Protein AF-A0A401I5B4-F1 (afdb_monomer_lite)

Secondary structure (DSSP, 8-state):
-------------HHHHHHHHHHHHHHHHHHHHHTT--HHHHHHHH---HHHHHHHHHHHH--

pLDDT: mean 78.25, std 18.8, range [45.19, 95.06]

Radius of gyration: 18.54 Å; chains: 1; bounding box: 55×28×40 Å

Sequence (63 aa):
MNRKGEQPLGHGEPQGWLMHDRQEKERMAVTMLKQRMNNIVVATLTGLSADEVSRLKADLGSA

Structure (mmCIF, N/CA/C/O backbone):
data_AF-A0A401I5B4-F1
#
_entry.id   AF-A0A401I5B4-F1
#
loop_
_atom_site.group_PDB
_atom_site.id
_atom_site.type_symbol
_atom_site.label_atom_id
_atom_site.label_alt_id
_atom_site.label_comp_id
_atom_site.label_asym_id
_atom_site.label_entity_id
_atom_site.label_seq_id
_atom_site.pdbx_PDB_ins_code
_atom_site.Cartn_x
_atom_site.Cartn_y
_atom_site.Cartn_z
_atom_site.occupancy
_atom_site.B_iso_or_equiv
_atom_site.auth_seq_id
_atom_site.auth_comp_id
_atom_site.auth_asym_id
_atom_site.auth_atom_id
_atom_site.pdbx_PDB_model_num
ATOM 1 N N . MET A 1 1 ? 47.275 18.265 -25.879 1.00 45.19 1 MET A N 1
ATOM 2 C CA . MET A 1 1 ? 46.250 18.299 -24.814 1.00 45.19 1 MET A CA 1
ATOM 3 C C . MET A 1 1 ? 45.019 17.584 -25.341 1.00 45.19 1 MET A C 1
ATOM 5 O O . MET A 1 1 ? 44.434 18.105 -26.268 1.00 45.19 1 MET A O 1
ATOM 9 N N . ASN A 1 2 ? 44.665 16.406 -24.820 1.00 46.16 2 ASN A N 1
ATOM 10 C CA . ASN A 1 2 ? 43.374 15.756 -25.079 1.00 46.16 2 ASN A CA 1
ATOM 11 C C . ASN A 1 2 ? 42.952 15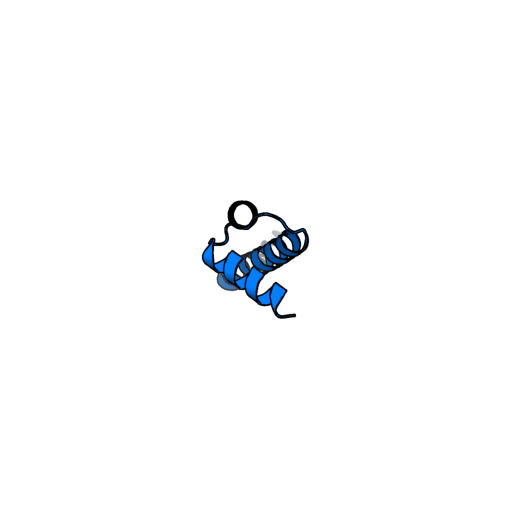.061 -23.779 1.00 46.16 2 ASN A C 1
ATOM 13 O O . ASN A 1 2 ? 43.619 14.129 -23.329 1.00 46.16 2 ASN A O 1
ATOM 17 N N . ARG A 1 3 ? 41.916 15.606 -23.127 1.00 50.09 3 ARG A N 1
ATOM 18 C CA . ARG A 1 3 ? 41.373 15.123 -21.851 1.00 50.09 3 ARG A CA 1
ATOM 19 C C . ARG A 1 3 ? 40.772 13.735 -22.076 1.00 50.09 3 ARG A C 1
ATOM 21 O O . ARG A 1 3 ? 39.820 13.594 -22.837 1.00 50.09 3 ARG A O 1
ATOM 28 N N . LYS A 1 4 ? 41.354 12.719 -21.435 1.00 51.31 4 LYS A N 1
ATOM 29 C CA . LYS A 1 4 ? 40.744 11.393 -21.315 1.00 51.31 4 LYS A CA 1
ATOM 30 C C . LYS A 1 4 ? 39.506 11.555 -20.438 1.00 51.31 4 LYS A C 1
ATOM 32 O O . LYS A 1 4 ? 39.632 12.018 -19.310 1.00 51.31 4 LYS A O 1
ATOM 37 N N . GLY A 1 5 ? 38.343 11.250 -21.009 1.00 47.50 5 GLY A N 1
ATOM 38 C CA . GLY A 1 5 ? 37.059 11.313 -20.327 1.00 47.50 5 GLY A CA 1
ATOM 39 C C . GLY A 1 5 ? 37.107 10.541 -19.016 1.00 47.50 5 GLY A C 1
ATOM 40 O O . GLY A 1 5 ? 37.415 9.350 -18.998 1.00 47.50 5 GLY A O 1
ATOM 41 N N . GLU A 1 6 ? 36.818 11.250 -17.934 1.00 53.88 6 GLU A N 1
ATOM 42 C CA . GLU A 1 6 ? 36.446 10.675 -16.653 1.00 53.88 6 GLU A CA 1
ATOM 43 C C . GLU A 1 6 ? 35.192 9.826 -16.880 1.00 53.88 6 GLU A C 1
ATOM 45 O O . GLU A 1 6 ? 34.090 10.341 -17.051 1.00 53.88 6 GLU A O 1
ATOM 50 N N . GLN A 1 7 ? 35.370 8.509 -16.949 1.00 54.56 7 GLN A N 1
ATOM 51 C CA . GLN A 1 7 ? 34.284 7.577 -16.686 1.00 54.56 7 GLN A CA 1
ATOM 52 C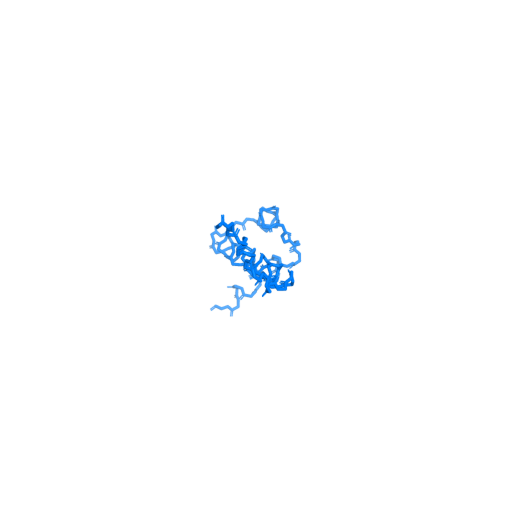 C . GLN A 1 7 ? 34.174 7.482 -15.162 1.00 54.56 7 GLN A C 1
ATOM 54 O O . GLN A 1 7 ? 35.109 6.972 -14.537 1.00 54.56 7 GLN A O 1
ATOM 59 N N . PRO A 1 8 ? 33.094 7.962 -14.522 1.00 56.38 8 PRO A N 1
ATOM 60 C CA . PRO A 1 8 ? 32.851 7.577 -13.147 1.00 56.38 8 PRO A CA 1
ATOM 61 C C . PRO A 1 8 ? 32.558 6.075 -13.148 1.00 56.38 8 PRO A C 1
ATOM 63 O O . PRO A 1 8 ? 31.652 5.604 -13.837 1.00 56.38 8 PRO A O 1
ATOM 66 N N . LEU A 1 9 ? 33.369 5.325 -12.401 1.00 57.06 9 LEU A N 1
ATOM 67 C CA . LEU A 1 9 ? 33.131 3.928 -12.055 1.00 57.06 9 LEU A CA 1
ATOM 68 C C . LEU A 1 9 ? 31.766 3.838 -11.362 1.00 57.06 9 LEU A C 1
ATOM 70 O O . LEU A 1 9 ? 31.659 4.003 -10.150 1.00 57.06 9 LEU A O 1
ATOM 74 N N . GLY A 1 10 ? 30.716 3.608 -12.149 1.00 49.78 10 GLY A N 1
ATOM 75 C CA . GLY A 1 10 ? 29.372 3.291 -11.685 1.00 49.78 10 GLY A CA 1
ATOM 76 C C . GLY A 1 10 ? 29.356 1.897 -11.075 1.00 49.78 10 GLY A C 1
ATOM 77 O O . GLY A 1 10 ? 28.791 0.968 -11.640 1.00 49.78 10 GLY A O 1
ATOM 78 N N . HIS A 1 11 ? 30.015 1.744 -9.930 1.00 53.81 11 HIS A N 1
ATOM 79 C CA . HIS A 1 11 ? 29.911 0.576 -9.070 1.00 53.81 11 HIS A CA 1
ATOM 80 C C . HIS A 1 11 ? 28.644 0.736 -8.216 1.00 53.81 11 HIS A C 1
ATOM 82 O O . HIS A 1 11 ? 28.694 0.984 -7.017 1.00 53.81 11 HIS A O 1
ATOM 88 N N . GLY A 1 12 ? 27.487 0.704 -8.872 1.00 50.84 12 GLY A N 1
ATOM 89 C CA . GLY A 1 12 ? 26.185 0.619 -8.226 1.00 50.84 12 GLY A CA 1
ATOM 90 C C . GLY A 1 12 ? 25.549 -0.662 -8.714 1.00 50.84 12 GLY A C 1
ATOM 91 O O . GLY A 1 12 ? 25.031 -0.696 -9.825 1.00 50.84 12 GLY A O 1
ATOM 92 N N . GLU A 1 13 ? 25.671 -1.728 -7.930 1.00 52.72 13 GLU A N 1
ATOM 93 C CA . GLU A 1 13 ? 25.107 -3.030 -8.266 1.00 52.72 13 GLU A CA 1
ATOM 94 C C . GLU A 1 13 ? 23.641 -2.865 -8.708 1.00 52.72 13 GLU A C 1
ATOM 96 O O . GLU A 1 13 ? 22.873 -2.183 -8.019 1.00 52.72 13 GLU A O 1
ATOM 101 N N . PRO A 1 14 ? 23.209 -3.477 -9.825 1.00 54.16 14 PRO A N 1
ATOM 102 C CA . PRO A 1 14 ? 21.836 -3.332 -10.318 1.00 54.16 14 PRO A CA 1
ATOM 103 C C . PRO A 1 14 ? 20.797 -3.751 -9.264 1.00 54.16 14 PRO A C 1
ATOM 105 O O . PRO A 1 14 ? 19.681 -3.242 -9.240 1.00 54.16 14 PRO A O 1
ATOM 108 N N . GLN A 1 15 ? 21.183 -4.619 -8.327 1.00 50.59 15 GLN A N 1
ATOM 109 C CA . GLN A 1 15 ? 20.352 -5.049 -7.205 1.00 50.59 15 GLN A CA 1
ATOM 110 C C . GLN A 1 15 ? 20.027 -3.910 -6.226 1.00 50.59 15 GLN A C 1
ATOM 112 O O . GLN A 1 15 ? 18.907 -3.858 -5.726 1.00 50.59 15 GLN A O 1
ATOM 117 N N . GLY A 1 16 ? 20.936 -2.956 -5.999 1.00 51.91 16 GLY A N 1
ATOM 118 C CA . GLY A 1 16 ? 20.680 -1.806 -5.124 1.00 51.91 16 GLY A CA 1
ATOM 119 C C . GLY A 1 16 ? 19.595 -0.870 -5.668 1.00 51.91 16 GLY A C 1
ATOM 120 O O . GLY A 1 16 ? 18.784 -0.351 -4.904 1.00 51.91 16 GLY A O 1
ATOM 121 N N . TRP A 1 17 ? 19.523 -0.721 -6.993 1.00 51.19 17 TRP A N 1
ATOM 122 C CA . TRP A 1 17 ? 18.520 0.107 -7.672 1.00 51.19 17 TRP A CA 1
ATOM 123 C C . TRP A 1 17 ? 17.137 -0.560 -7.659 1.00 51.19 17 TRP A C 1
ATOM 125 O O . TRP A 1 17 ? 16.139 0.092 -7.364 1.00 51.19 17 TRP A O 1
ATOM 135 N N . LEU A 1 18 ? 17.081 -1.878 -7.889 1.00 56.34 18 LEU A N 1
ATOM 136 C CA . LEU A 1 18 ? 15.843 -2.664 -7.795 1.00 56.34 18 LEU A CA 1
ATOM 137 C C . LEU A 1 18 ? 15.286 -2.738 -6.360 1.00 56.34 18 LEU A C 1
ATOM 139 O O . LEU A 1 18 ? 14.073 -2.701 -6.163 1.00 56.34 18 LEU A O 1
ATOM 143 N N . MET A 1 19 ? 16.151 -2.821 -5.345 1.00 58.97 19 MET A N 1
ATOM 144 C CA . MET A 1 19 ? 15.723 -2.830 -3.938 1.00 58.97 19 MET A CA 1
ATOM 145 C C . MET A 1 19 ? 15.216 -1.457 -3.473 1.00 58.97 19 MET A C 1
ATOM 147 O O . MET A 1 19 ? 14.316 -1.394 -2.632 1.00 58.97 19 MET A O 1
ATOM 151 N N . HIS A 1 20 ? 15.762 -0.366 -4.023 1.00 60.53 20 HIS A N 1
ATOM 152 C CA . HIS A 1 20 ? 15.269 0.988 -3.764 1.00 60.53 20 HIS A CA 1
ATOM 153 C C . HIS A 1 20 ? 13.862 1.189 -4.349 1.00 60.53 20 HIS A C 1
ATOM 155 O O . HIS A 1 20 ? 12.983 1.710 -3.665 1.00 60.53 20 HIS A O 1
ATOM 161 N N . ASP A 1 21 ? 13.625 0.685 -5.564 1.00 77.69 21 ASP A N 1
ATOM 162 C CA . ASP A 1 21 ? 12.315 0.710 -6.229 1.00 77.69 21 ASP A CA 1
ATOM 163 C C . ASP A 1 21 ? 11.242 -0.048 -5.425 1.00 77.69 21 ASP A C 1
ATOM 165 O O . ASP A 1 21 ? 10.136 0.455 -5.226 1.00 77.69 21 ASP A O 1
ATOM 169 N N . ARG A 1 22 ? 11.576 -1.219 -4.859 1.00 85.75 22 ARG A N 1
ATOM 170 C CA . ARG A 1 22 ? 10.623 -1.979 -4.0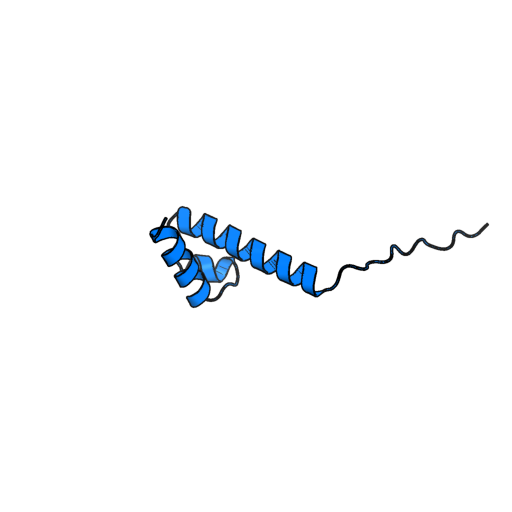32 1.00 85.75 22 ARG A CA 1
ATOM 171 C C . ARG A 1 22 ? 10.267 -1.270 -2.724 1.00 85.75 22 ARG A C 1
ATOM 173 O O . ARG A 1 22 ? 9.083 -1.124 -2.426 1.00 85.75 22 ARG A O 1
ATOM 180 N N . GLN A 1 23 ? 11.261 -0.791 -1.972 1.00 86.25 23 GLN A N 1
ATOM 181 C CA . GLN A 1 23 ? 11.000 -0.069 -0.721 1.00 86.25 23 GLN A CA 1
ATOM 182 C C . GLN A 1 23 ? 10.177 1.203 -0.951 1.00 86.25 23 GLN A C 1
ATOM 184 O O . GLN A 1 23 ? 9.336 1.558 -0.124 1.00 86.25 23 GLN A O 1
ATOM 189 N N . GLU A 1 24 ? 10.411 1.902 -2.062 1.00 88.38 24 GLU A N 1
ATOM 190 C CA . GLU A 1 24 ? 9.640 3.087 -2.430 1.00 88.38 24 GLU A CA 1
ATOM 191 C C . GLU A 1 24 ? 8.171 2.738 -2.712 1.00 88.38 24 GLU A C 1
ATOM 193 O O . GLU A 1 24 ? 7.271 3.373 -2.151 1.00 88.38 24 GLU A O 1
ATOM 198 N N . LYS A 1 25 ? 7.917 1.664 -3.473 1.00 91.94 25 LYS A N 1
ATOM 199 C CA . LYS A 1 25 ? 6.565 1.142 -3.732 1.00 91.94 25 LYS A CA 1
ATOM 200 C C . LYS A 1 25 ? 5.826 0.770 -2.450 1.00 91.94 25 LYS A C 1
ATOM 202 O O . LYS A 1 25 ? 4.651 1.108 -2.303 1.00 91.94 25 LYS A O 1
ATOM 207 N N . GLU A 1 26 ? 6.502 0.127 -1.501 1.00 93.00 26 GLU A N 1
ATOM 208 C CA . GLU A 1 26 ? 5.923 -0.230 -0.201 1.00 93.00 26 GLU A CA 1
ATOM 209 C C . GLU A 1 26 ? 5.576 1.015 0.630 1.00 93.00 26 GLU A C 1
ATOM 211 O O . GLU A 1 26 ? 4.470 1.110 1.165 1.00 93.00 26 GLU A O 1
ATOM 216 N N . ARG A 1 27 ? 6.458 2.025 0.684 1.00 91.88 27 ARG A N 1
ATOM 217 C CA . ARG A 1 27 ? 6.176 3.292 1.392 1.00 91.88 27 ARG A CA 1
ATOM 218 C C . ARG A 1 27 ? 5.009 4.059 0.771 1.00 91.88 27 ARG A C 1
ATOM 220 O O . ARG A 1 27 ? 4.163 4.590 1.501 1.00 91.88 27 ARG A O 1
ATOM 227 N N . MET A 1 28 ? 4.938 4.109 -0.560 1.00 92.44 28 MET A N 1
ATOM 228 C CA . MET A 1 28 ? 3.800 4.697 -1.269 1.00 92.44 28 MET A CA 1
ATOM 229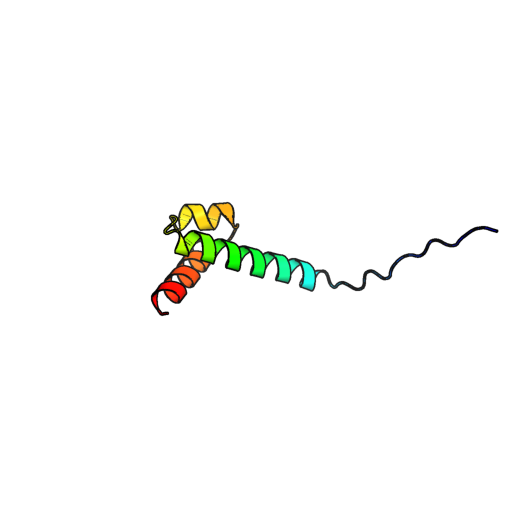 C C . MET A 1 28 ? 2.511 3.931 -0.961 1.00 92.44 28 MET A C 1
ATOM 231 O O . MET A 1 28 ? 1.513 4.549 -0.586 1.00 92.44 28 MET A O 1
ATOM 235 N N . ALA A 1 29 ? 2.542 2.595 -1.018 1.00 95.06 29 ALA A N 1
ATOM 236 C CA . ALA A 1 29 ? 1.390 1.753 -0.706 1.00 95.06 29 ALA A CA 1
ATOM 237 C C . ALA A 1 29 ? 0.884 1.980 0.722 1.00 95.06 29 ALA A C 1
ATOM 239 O O . ALA A 1 29 ? -0.312 2.174 0.927 1.00 95.06 29 ALA A O 1
ATOM 240 N N . VAL A 1 30 ? 1.786 2.039 1.705 1.00 94.81 30 VAL A N 1
ATOM 241 C CA . VAL A 1 30 ? 1.451 2.342 3.105 1.00 94.81 30 VAL A CA 1
ATOM 242 C C . VAL A 1 30 ? 0.779 3.710 3.233 1.00 94.81 30 VAL A C 1
ATOM 244 O O . VAL A 1 30 ? -0.217 3.847 3.942 1.00 94.81 30 VAL A O 1
ATOM 247 N N . THR A 1 31 ? 1.284 4.722 2.527 1.00 94.69 31 THR A N 1
ATOM 248 C CA . THR A 1 31 ? 0.715 6.079 2.548 1.00 94.69 31 THR A CA 1
ATOM 249 C C . THR A 1 31 ? -0.708 6.090 1.986 1.00 94.69 31 THR A C 1
ATOM 251 O O . THR A 1 31 ? -1.617 6.634 2.613 1.00 94.69 31 THR A O 1
ATOM 254 N N . MET A 1 32 ? -0.929 5.420 0.854 1.00 94.50 32 MET A N 1
ATOM 255 C CA . MET A 1 32 ? -2.251 5.271 0.237 1.00 94.50 32 MET A CA 1
ATOM 256 C C . MET A 1 32 ? -3.226 4.475 1.122 1.00 94.50 32 MET A C 1
ATOM 258 O O . MET A 1 32 ? -4.391 4.849 1.277 1.00 94.50 32 MET A O 1
ATOM 262 N N . LEU A 1 33 ? -2.757 3.399 1.760 1.00 94.31 33 LEU A N 1
ATOM 263 C CA . LEU A 1 33 ? -3.557 2.590 2.684 1.00 94.31 33 LEU A CA 1
ATOM 264 C C . LEU A 1 33 ? -3.969 3.383 3.934 1.00 94.31 33 LEU A C 1
ATOM 266 O O . LEU A 1 33 ? -5.117 3.273 4.370 1.00 94.31 33 LEU A O 1
ATOM 270 N N . LYS A 1 34 ? -3.084 4.235 4.473 1.00 93.50 34 LYS A N 1
ATOM 271 C CA . LYS A 1 34 ? -3.417 5.171 5.566 1.00 93.50 34 LYS A CA 1
ATOM 272 C C . LYS A 1 34 ? -4.498 6.175 5.161 1.00 93.50 34 LYS A C 1
ATOM 274 O O . LYS A 1 34 ? -5.347 6.514 5.980 1.00 93.50 34 LYS A O 1
ATOM 279 N N . GLN A 1 35 ? -4.530 6.579 3.891 1.00 94.38 35 GLN A N 1
ATOM 280 C CA . GLN A 1 35 ? -5.606 7.392 3.307 1.00 94.38 35 GLN A CA 1
ATOM 281 C C . GLN A 1 35 ? -6.885 6.591 2.997 1.00 94.38 35 GLN A C 1
ATOM 283 O O . GLN A 1 35 ? -7.785 7.099 2.333 1.00 94.38 35 GLN A O 1
ATOM 288 N N . ARG A 1 36 ? -6.994 5.342 3.482 1.00 92.44 36 ARG A N 1
ATOM 289 C CA . ARG A 1 36 ? -8.141 4.438 3.280 1.00 92.44 36 ARG A CA 1
ATOM 290 C C . ARG A 1 36 ? -8.433 4.127 1.805 1.00 92.44 36 ARG A C 1
ATOM 292 O O . ARG A 1 36 ? -9.558 3.755 1.473 1.00 92.44 36 ARG A O 1
ATOM 299 N N . MET A 1 37 ? -7.433 4.218 0.923 1.00 93.75 37 MET A N 1
ATOM 300 C CA . MET A 1 37 ? -7.592 3.819 -0.478 1.00 93.75 37 MET A CA 1
ATOM 301 C C . MET A 1 37 ? -7.887 2.317 -0.609 1.00 93.75 37 MET A C 1
ATOM 303 O O . MET A 1 37 ? -7.470 1.495 0.211 1.00 93.75 37 MET A O 1
ATOM 307 N N . ASN A 1 38 ? -8.620 1.949 -1.662 1.00 93.75 38 ASN A N 1
ATOM 308 C CA . ASN A 1 38 ? -8.960 0.557 -1.950 1.00 93.75 38 ASN A CA 1
ATOM 309 C C . ASN A 1 38 ? -7.703 -0.250 -2.327 1.00 93.75 38 ASN A C 1
ATOM 311 O O . ASN A 1 38 ? -6.897 0.209 -3.134 1.00 93.75 38 ASN A O 1
ATOM 315 N N . ASN A 1 39 ? -7.567 -1.472 -1.801 1.00 91.81 39 ASN A N 1
ATOM 316 C CA . ASN A 1 39 ? -6.411 -2.343 -2.045 1.00 91.81 39 ASN A CA 1
ATOM 317 C C . ASN A 1 39 ? -6.115 -2.566 -3.539 1.00 91.81 39 ASN A C 1
ATOM 319 O O . ASN A 1 39 ? -4.950 -2.611 -3.918 1.00 91.81 39 ASN A O 1
ATOM 323 N N . ILE A 1 40 ? -7.147 -2.680 -4.383 1.00 93.75 40 ILE A N 1
ATOM 324 C CA . ILE A 1 40 ? -6.993 -2.876 -5.834 1.00 93.75 40 ILE A CA 1
ATOM 325 C C . ILE A 1 40 ? -6.334 -1.646 -6.468 1.00 93.75 40 ILE A C 1
ATOM 327 O O . ILE A 1 40 ? -5.430 -1.773 -7.294 1.00 93.75 40 ILE A O 1
ATOM 331 N N . VAL A 1 41 ? -6.754 -0.450 -6.050 1.00 92.75 41 VAL A N 1
ATOM 332 C CA . VAL A 1 41 ? -6.196 0.817 -6.541 1.00 92.75 41 VAL A CA 1
ATOM 333 C C . VAL A 1 41 ? -4.738 0.945 -6.113 1.00 92.75 41 VAL A C 1
ATOM 335 O O . VAL A 1 41 ? -3.890 1.269 -6.935 1.00 92.75 41 VAL A O 1
ATOM 338 N N . VAL A 1 42 ? -4.430 0.620 -4.855 1.00 93.69 42 VAL A N 1
ATOM 339 C CA . VAL A 1 42 ? -3.053 0.656 -4.346 1.00 93.69 42 VAL A CA 1
ATOM 340 C C . VAL A 1 42 ? -2.149 -0.295 -5.129 1.00 93.69 42 VAL A C 1
ATOM 342 O O . VAL A 1 42 ? -1.111 0.140 -5.611 1.00 93.69 42 VAL A O 1
ATOM 345 N N . ALA A 1 43 ? -2.562 -1.551 -5.320 1.00 93.50 43 ALA A N 1
ATOM 346 C CA . ALA A 1 43 ? -1.808 -2.550 -6.082 1.00 93.50 43 ALA A CA 1
ATOM 347 C C . ALA A 1 43 ? -1.528 -2.092 -7.524 1.00 93.50 43 ALA A C 1
ATOM 349 O O . ALA A 1 43 ? -0.410 -2.205 -8.020 1.00 93.50 43 ALA A O 1
ATOM 350 N N . THR A 1 44 ? -2.533 -1.500 -8.175 1.00 92.12 44 THR A N 1
ATOM 351 C CA . THR A 1 44 ? -2.410 -0.997 -9.551 1.00 92.12 44 THR A CA 1
ATOM 352 C C . THR A 1 44 ? -1.429 0.172 -9.650 1.00 92.12 44 THR A C 1
ATOM 354 O O . THR A 1 44 ? -0.639 0.229 -10.587 1.00 92.12 44 THR A O 1
ATOM 357 N N . LEU A 1 45 ? -1.466 1.106 -8.694 1.00 90.88 45 LEU A N 1
ATOM 358 C CA . LEU A 1 45 ? -0.645 2.320 -8.732 1.00 90.88 45 LEU A CA 1
ATOM 359 C C . LEU A 1 45 ? 0.807 2.084 -8.306 1.00 90.88 45 LEU A C 1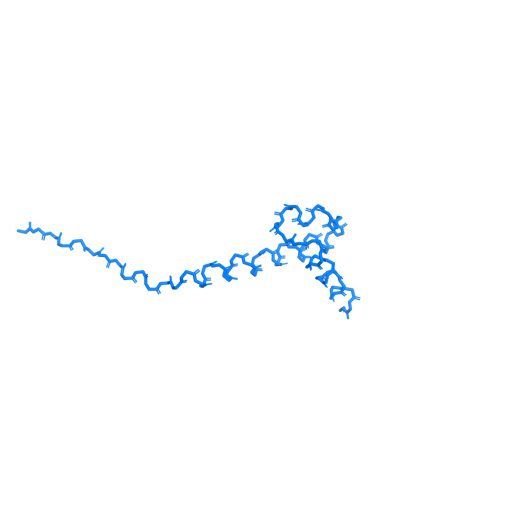
ATOM 361 O O . LEU A 1 45 ? 1.701 2.749 -8.819 1.00 90.88 45 LEU A O 1
ATOM 365 N N . THR A 1 46 ? 1.054 1.159 -7.379 1.00 89.94 46 THR A N 1
ATOM 366 C CA . THR A 1 46 ? 2.413 0.850 -6.905 1.00 89.94 46 THR A CA 1
ATOM 367 C C . THR A 1 46 ? 3.054 -0.309 -7.661 1.00 89.94 46 THR A C 1
ATOM 369 O O . THR A 1 46 ? 4.259 -0.527 -7.554 1.00 89.94 46 THR A O 1
ATOM 372 N N . GLY A 1 47 ? 2.270 -1.066 -8.432 1.00 90.56 47 GLY A N 1
ATOM 373 C CA . GLY A 1 47 ? 2.728 -2.285 -9.095 1.00 90.56 47 GLY A CA 1
ATOM 374 C C . GLY A 1 47 ? 3.021 -3.432 -8.123 1.00 90.56 47 GLY A C 1
ATOM 375 O O . GLY A 1 47 ? 3.687 -4.390 -8.510 1.00 90.56 47 GLY A O 1
ATOM 376 N N . LEU A 1 48 ? 2.562 -3.332 -6.870 1.00 91.8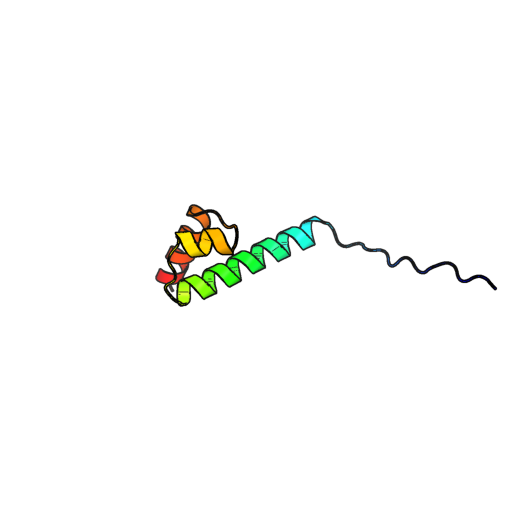8 48 LEU A N 1
ATOM 377 C CA . LEU A 1 48 ? 2.615 -4.420 -5.895 1.00 91.88 48 LEU A CA 1
ATOM 378 C C . LEU A 1 48 ? 1.479 -5.413 -6.135 1.00 91.88 48 LEU A C 1
ATOM 380 O O . LEU A 1 48 ? 0.394 -5.058 -6.597 1.00 91.88 48 LEU A O 1
ATOM 384 N N . SER A 1 49 ? 1.699 -6.662 -5.744 1.00 93.50 49 SER A N 1
ATOM 385 C CA . SER A 1 49 ? 0.661 -7.687 -5.811 1.00 93.50 49 SER A CA 1
ATOM 386 C C . SER A 1 49 ? -0.449 -7.411 -4.794 1.00 93.50 49 SER A C 1
ATOM 388 O O . SER A 1 49 ? -0.214 -6.854 -3.720 1.00 93.50 49 SER A O 1
ATOM 390 N N . ALA A 1 50 ? -1.668 -7.876 -5.080 1.00 91.19 50 ALA A N 1
ATOM 391 C CA . ALA A 1 50 ? -2.789 -7.744 -4.146 1.00 91.19 50 ALA A CA 1
ATOM 392 C C . ALA A 1 50 ? -2.496 -8.382 -2.771 1.00 91.19 50 ALA A C 1
ATOM 394 O O . ALA A 1 50 ? -2.913 -7.838 -1.748 1.00 91.19 50 ALA A O 1
ATOM 395 N N . ASP A 1 51 ? -1.748 -9.491 -2.745 1.00 93.81 51 ASP A N 1
ATOM 396 C CA . ASP A 1 51 ? -1.293 -10.144 -1.511 1.00 93.81 51 ASP A CA 1
ATOM 397 C C . ASP A 1 51 ? -0.343 -9.247 -0.700 1.00 93.81 51 ASP A C 1
ATOM 399 O O . ASP A 1 51 ? -0.570 -9.020 0.487 1.00 93.81 51 ASP A O 1
ATOM 403 N N . GLU A 1 52 ? 0.654 -8.642 -1.354 1.00 93.94 52 GLU A N 1
ATOM 404 C CA . GLU A 1 52 ? 1.611 -7.726 -0.719 1.00 93.94 52 GLU A CA 1
ATOM 405 C C . GLU A 1 52 ? 0.896 -6.518 -0.103 1.00 93.94 52 GLU A C 1
ATOM 407 O O . GLU A 1 52 ? 1.117 -6.179 1.059 1.00 93.94 52 GLU A O 1
ATOM 412 N N . VAL A 1 53 ? -0.041 -5.916 -0.842 1.00 94.62 53 VAL A N 1
ATOM 413 C CA . VAL A 1 53 ? -0.866 -4.807 -0.340 1.00 94.62 53 VAL A CA 1
ATOM 414 C C . VAL A 1 53 ? -1.761 -5.252 0.821 1.00 94.62 53 VAL A C 1
ATOM 416 O O . VAL A 1 53 ? -1.944 -4.503 1.782 1.00 94.62 53 VAL A O 1
ATOM 419 N N . SER A 1 54 ? -2.318 -6.466 0.767 1.00 94.06 54 SER A N 1
ATOM 420 C CA . SER A 1 54 ? -3.131 -7.021 1.855 1.00 94.06 54 SER A CA 1
ATOM 421 C C . SER A 1 54 ? -2.312 -7.216 3.131 1.00 94.06 54 SER A C 1
ATOM 423 O O . SER A 1 54 ? -2.763 -6.838 4.213 1.00 94.06 54 SER A O 1
ATOM 425 N N . ARG A 1 55 ? -1.082 -7.728 3.007 1.00 94.12 55 ARG A N 1
ATOM 426 C CA . ARG A 1 55 ? -0.146 -7.886 4.127 1.00 94.12 55 ARG A CA 1
ATOM 427 C C . ARG A 1 55 ? 0.250 -6.537 4.727 1.00 94.12 55 ARG A C 1
ATOM 429 O O . ARG A 1 55 ? 0.141 -6.379 5.938 1.00 94.12 55 ARG A O 1
ATOM 436 N N . LEU A 1 56 ? 0.600 -5.547 3.899 1.00 93.06 56 LEU A N 1
ATOM 437 C CA . LEU A 1 56 ? 0.904 -4.181 4.359 1.00 93.06 56 LEU A CA 1
ATOM 438 C C . LEU A 1 56 ? -0.278 -3.547 5.109 1.00 93.06 56 LEU A C 1
ATOM 440 O O . LEU A 1 56 ? -0.097 -2.858 6.110 1.00 93.06 56 LEU A O 1
ATOM 444 N N . LYS A 1 57 ? -1.508 -3.790 4.646 1.00 93.25 57 LYS A N 1
ATOM 445 C CA . LYS A 1 57 ? -2.723 -3.301 5.309 1.00 93.25 57 LYS A CA 1
ATOM 446 C C . LYS A 1 57 ? -2.986 -3.990 6.647 1.00 93.25 57 LYS A C 1
ATOM 448 O O . LYS A 1 57 ? -3.454 -3.330 7.570 1.00 93.25 57 LYS A O 1
ATOM 453 N N . ALA A 1 58 ? -2.739 -5.295 6.738 1.00 92.81 58 ALA A N 1
ATOM 454 C CA . ALA A 1 58 ? -2.883 -6.041 7.985 1.00 92.81 58 ALA A CA 1
ATOM 455 C C . ALA A 1 58 ? -1.878 -5.554 9.041 1.00 92.81 58 ALA A C 1
ATOM 457 O O . ALA A 1 58 ? -2.268 -5.327 10.182 1.00 92.81 58 ALA A O 1
ATOM 458 N N . ASP A 1 59 ? -0.629 -5.308 8.634 1.00 91.31 59 ASP A N 1
ATOM 459 C CA . ASP A 1 59 ? 0.429 -4.761 9.493 1.00 91.31 59 ASP A CA 1
ATOM 460 C C . ASP A 1 59 ? 0.053 -3.373 10.047 1.00 91.31 59 ASP A C 1
ATOM 462 O O . ASP A 1 59 ? 0.102 -3.136 11.252 1.00 91.31 59 ASP A O 1
ATOM 466 N N . LEU A 1 60 ? -0.490 -2.500 9.189 1.00 87.12 60 LEU A N 1
ATOM 467 C CA . LEU A 1 60 ? -1.033 -1.187 9.566 1.00 87.12 60 LEU A CA 1
ATOM 468 C C . LEU A 1 60 ? -2.197 -1.234 10.564 1.00 87.12 60 LEU A C 1
ATOM 470 O O . LEU A 1 60 ? -2.426 -0.251 11.260 1.00 87.12 60 LEU A O 1
ATOM 474 N N . GLY A 1 61 ? -2.981 -2.313 10.577 1.00 77.06 61 GLY A N 1
ATOM 475 C CA . GLY A 1 61 ? -4.097 -2.490 11.509 1.00 77.06 61 GLY A CA 1
ATOM 476 C C . GLY A 1 61 ? -3.682 -3.065 12.864 1.00 77.06 61 GLY A C 1
ATOM 477 O O . GLY A 1 61 ? -4.508 -3.095 13.773 1.00 77.06 61 GLY A O 1
ATOM 478 N N . SER A 1 62 ? -2.439 -3.539 12.985 1.00 64.25 62 SER A N 1
ATOM 479 C CA . SER A 1 62 ? -1.894 -4.134 14.207 1.00 64.25 62 SER A CA 1
ATOM 480 C C . SER A 1 62 ? -1.058 -3.156 15.046 1.00 64.25 62 SER A C 1
ATOM 482 O O . SER A 1 62 ? -0.625 -3.538 16.135 1.00 64.25 62 SER A O 1
ATOM 484 N N . ALA A 1 63 ? -0.829 -1.935 14.550 1.00 53.16 63 ALA A N 1
ATOM 485 C CA . ALA A 1 63 ? -0.110 -0.842 15.213 1.00 53.16 63 ALA A CA 1
ATOM 486 C C . ALA A 1 63 ? -1.078 0.240 15.712 1.00 53.16 63 ALA A C 1
ATOM 488 O O . ALA A 1 63 ? -0.806 0.803 16.796 1.00 53.16 63 ALA A O 1
#

Foldseek 3Di:
DDDDDDDPPPPDPVVNVVVVLVVVLLVQLLVCVVVVHDLVVSCVVSVNDSVSSVVSNVVVVVD